Protein AF-A0A559R9Y7-F1 (afdb_monomer_lite)

Structure (mmCIF, N/CA/C/O backbone):
data_AF-A0A559R9Y7-F1
#
_entry.id   AF-A0A559R9Y7-F1
#
loop_
_atom_site.group_PDB
_atom_site.id
_atom_site.type_symbol
_atom_site.label_atom_id
_atom_site.label_alt_id
_atom_site.label_comp_id
_atom_site.label_asym_id
_atom_site.label_entity_id
_atom_site.label_seq_id
_atom_site.pdbx_PDB_ins_code
_atom_site.Cartn_x
_atom_site.Cartn_y
_atom_site.Cartn_z
_atom_site.occupancy
_atom_site.B_iso_or_equiv
_atom_site.auth_seq_id
_atom_site.auth_comp_id
_atom_site.auth_asym_id
_atom_site.auth_atom_id
_atom_site.pdbx_PDB_model_num
ATOM 1 N N . MET A 1 1 ? 41.069 -2.962 39.466 1.00 39.44 1 MET A N 1
ATOM 2 C CA . MET A 1 1 ? 40.871 -3.209 38.022 1.00 39.44 1 MET A CA 1
ATOM 3 C C . MET A 1 1 ? 39.372 -3.311 37.789 1.00 39.44 1 MET A C 1
ATOM 5 O O . MET A 1 1 ? 38.765 -4.254 38.277 1.00 39.44 1 MET A O 1
ATOM 9 N N . LYS A 1 2 ? 38.749 -2.273 37.223 1.00 37.66 2 LYS A N 1
ATOM 10 C CA . LYS A 1 2 ? 37.300 -2.240 36.978 1.00 37.66 2 LYS A CA 1
ATOM 11 C C . LYS A 1 2 ? 37.064 -2.744 35.556 1.00 37.66 2 LYS A C 1
ATOM 13 O O . LYS A 1 2 ? 37.389 -2.039 34.608 1.00 37.66 2 LYS A O 1
ATOM 18 N N . ASN A 1 3 ? 36.548 -3.962 35.428 1.00 40.84 3 ASN A N 1
ATOM 19 C CA . ASN A 1 3 ? 36.112 -4.510 34.149 1.00 40.84 3 ASN A CA 1
ATOM 20 C C . ASN A 1 3 ? 34.802 -3.816 33.767 1.00 40.84 3 ASN A C 1
ATOM 22 O O . ASN A 1 3 ? 33.753 -4.111 34.336 1.00 40.84 3 ASN A O 1
ATOM 26 N N . ALA A 1 4 ? 34.871 -2.855 32.849 1.00 50.09 4 ALA A N 1
ATOM 27 C CA . ALA A 1 4 ? 33.686 -2.295 32.220 1.00 50.09 4 ALA A CA 1
ATOM 28 C C . ALA A 1 4 ? 33.214 -3.284 31.145 1.00 50.09 4 ALA A C 1
ATOM 30 O O . ALA A 1 4 ? 33.837 -3.419 30.095 1.00 50.09 4 ALA A O 1
ATOM 31 N N . PHE A 1 5 ? 32.137 -4.011 31.441 1.00 49.78 5 PHE A N 1
ATOM 32 C CA . PHE A 1 5 ? 31.358 -4.726 30.436 1.00 49.78 5 PHE A CA 1
ATOM 33 C C . PHE A 1 5 ? 30.682 -3.675 29.549 1.00 49.78 5 PHE A C 1
ATOM 35 O O . PHE A 1 5 ? 29.667 -3.091 29.924 1.00 49.78 5 PHE A O 1
ATOM 42 N N . THR A 1 6 ? 31.269 -3.393 28.388 1.00 47.78 6 THR A N 1
ATOM 43 C CA . THR A 1 6 ? 30.614 -2.585 27.358 1.00 47.78 6 THR A CA 1
ATOM 44 C C . THR A 1 6 ? 29.490 -3.418 26.757 1.00 47.78 6 THR A C 1
ATOM 46 O O . THR A 1 6 ? 29.720 -4.329 25.964 1.00 47.78 6 THR A O 1
ATOM 49 N N . PHE A 1 7 ? 28.265 -3.125 27.184 1.00 46.81 7 PHE A N 1
ATOM 50 C CA . PHE A 1 7 ? 27.040 -3.654 26.605 1.00 46.81 7 PHE A CA 1
ATOM 51 C C . PHE A 1 7 ? 26.902 -3.063 25.194 1.00 46.81 7 PHE A C 1
ATOM 53 O O . PHE A 1 7 ? 26.627 -1.874 25.035 1.00 46.81 7 PHE A O 1
ATOM 60 N N . ILE A 1 8 ? 27.160 -3.869 24.163 1.00 49.28 8 ILE A N 1
ATOM 61 C CA . ILE A 1 8 ? 26.871 -3.498 22.776 1.00 49.28 8 ILE A CA 1
ATOM 62 C C . ILE A 1 8 ? 25.351 -3.542 22.629 1.00 49.28 8 ILE A C 1
ATOM 64 O O . ILE A 1 8 ? 24.759 -4.599 22.424 1.00 49.28 8 ILE A 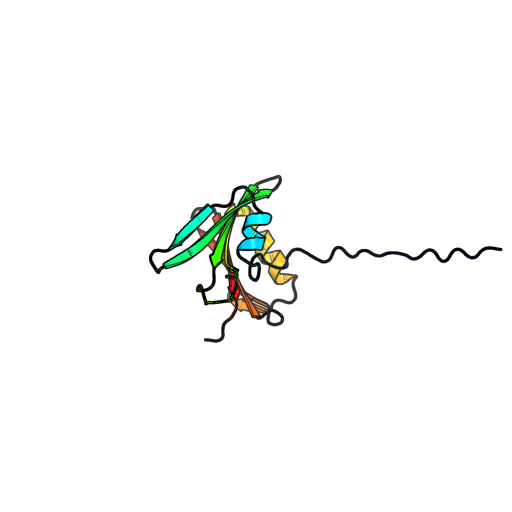O 1
ATOM 68 N N . LEU A 1 9 ? 24.712 -2.384 22.780 1.00 41.44 9 LEU A N 1
ATOM 69 C CA . LEU A 1 9 ? 23.311 -2.199 22.438 1.00 41.44 9 LEU A CA 1
ATOM 70 C C . LEU A 1 9 ? 23.211 -2.111 20.908 1.00 41.44 9 LEU A C 1
ATOM 72 O O . LEU A 1 9 ? 23.222 -1.030 20.323 1.00 41.44 9 LEU A O 1
ATOM 76 N N . LEU A 1 10 ? 23.170 -3.273 20.254 1.00 38.88 10 LEU A N 1
ATOM 77 C CA . LEU A 1 10 ? 22.748 -3.410 18.862 1.00 38.88 10 LEU A CA 1
ATOM 78 C C . LEU A 1 10 ? 21.246 -3.104 18.806 1.00 38.88 10 LEU A C 1
ATOM 80 O O . LEU A 1 10 ? 20.408 -4.000 18.878 1.00 38.88 10 LEU A O 1
ATOM 84 N N . ILE A 1 11 ? 20.900 -1.818 18.714 1.00 44.16 11 ILE A N 1
ATOM 85 C CA . ILE A 1 11 ? 19.565 -1.407 18.282 1.00 44.16 11 ILE A CA 1
ATOM 86 C C . ILE A 1 11 ? 19.504 -1.701 16.782 1.00 44.16 11 ILE A C 1
ATOM 88 O O . ILE A 1 11 ? 19.813 -0.858 15.943 1.00 44.16 11 ILE A O 1
ATOM 92 N N . PHE A 1 12 ? 19.146 -2.938 16.449 1.00 36.19 12 PHE A N 1
ATOM 93 C CA . PHE A 1 12 ? 18.629 -3.271 15.133 1.00 36.19 12 PHE A CA 1
ATOM 94 C C . PHE A 1 12 ? 17.316 -2.508 14.961 1.00 36.19 12 PHE A C 1
ATOM 96 O O . PHE A 1 12 ? 16.267 -2.952 15.428 1.00 36.19 12 PHE A O 1
ATOM 103 N N . ILE A 1 13 ? 17.368 -1.351 14.300 1.00 37.31 13 ILE A N 1
ATOM 104 C CA . ILE A 1 13 ? 16.178 -0.680 13.772 1.00 37.31 13 ILE A CA 1
ATOM 105 C C . ILE A 1 13 ? 15.663 -1.558 12.622 1.00 37.31 13 ILE A C 1
ATOM 107 O O . ILE A 1 13 ? 15.936 -1.322 11.452 1.00 37.31 13 ILE A O 1
ATOM 111 N N . THR A 1 14 ? 14.996 -2.652 12.978 1.00 38.84 14 THR A N 1
ATOM 112 C CA . THR A 1 14 ? 14.370 -3.622 12.069 1.00 38.84 14 THR A CA 1
ATOM 113 C C . THR A 1 14 ? 12.868 -3.408 12.083 1.00 38.84 14 THR A C 1
ATOM 115 O O . THR A 1 14 ? 12.090 -4.298 12.377 1.00 38.84 14 THR A O 1
ATOM 118 N N . THR A 1 15 ? 12.438 -2.183 11.822 1.00 42.81 15 THR A N 1
ATOM 119 C CA . THR A 1 15 ? 11.035 -1.873 11.539 1.00 42.81 15 THR A CA 1
ATOM 120 C C . THR A 1 15 ? 11.087 -0.688 10.587 1.00 42.81 15 THR A C 1
ATOM 122 O O . THR A 1 15 ? 11.775 0.291 10.858 1.00 42.81 15 THR A O 1
ATOM 125 N N . THR A 1 16 ? 10.560 -0.774 9.370 1.00 38.88 16 THR A N 1
ATOM 126 C CA . THR A 1 16 ? 9.274 -0.118 9.065 1.00 38.88 16 THR A CA 1
ATOM 127 C C . THR A 1 16 ? 8.854 -0.383 7.609 1.00 38.88 16 THR A C 1
ATOM 129 O O . THR A 1 16 ? 8.320 0.487 6.934 1.00 38.88 16 THR A O 1
ATOM 132 N N . VAL A 1 17 ? 9.051 -1.606 7.105 1.00 41.22 17 VAL A N 1
ATOM 133 C CA . VAL A 1 17 ? 8.212 -2.107 5.991 1.00 41.22 17 VAL A CA 1
ATOM 134 C C . VAL A 1 17 ? 7.116 -3.034 6.522 1.00 41.22 17 VAL A C 1
ATOM 136 O O . VAL A 1 17 ? 6.489 -3.783 5.783 1.00 41.22 17 VAL A O 1
ATOM 139 N N . THR A 1 18 ? 6.807 -2.939 7.819 1.00 42.66 18 THR A N 1
ATOM 140 C CA . THR A 1 18 ? 5.491 -3.313 8.332 1.00 42.66 18 THR A CA 1
ATOM 141 C C . THR A 1 18 ? 4.485 -2.337 7.740 1.00 42.66 18 THR A C 1
ATOM 143 O O . THR A 1 18 ? 4.263 -1.226 8.215 1.00 42.66 18 THR A O 1
ATOM 146 N N . ALA A 1 19 ? 4.012 -2.769 6.578 1.00 52.19 19 ALA A N 1
ATOM 147 C CA . ALA A 1 19 ? 2.969 -2.240 5.743 1.00 52.19 19 ALA A CA 1
ATOM 148 C C . ALA A 1 19 ? 1.964 -1.353 6.487 1.00 52.19 19 ALA A C 1
ATOM 150 O O . ALA A 1 19 ? 1.446 -1.706 7.530 1.00 52.19 19 ALA A O 1
ATOM 151 N N . GLN A 1 20 ? 1.579 -0.249 5.852 1.00 65.69 20 GLN A N 1
ATOM 152 C CA . GLN A 1 20 ? 0.433 0.584 6.239 1.00 65.69 20 GLN A CA 1
ATOM 153 C C . GLN A 1 20 ? -0.880 -0.214 6.412 1.00 65.69 20 GLN A C 1
ATOM 155 O O . GLN A 1 20 ? -1.836 0.307 6.976 1.00 65.69 20 GLN A O 1
ATOM 160 N N . ILE A 1 21 ? -0.943 -1.465 5.932 1.00 84.62 21 ILE A N 1
ATOM 161 C CA . ILE A 1 21 ? -2.055 -2.382 6.203 1.00 84.62 21 ILE A CA 1
ATOM 162 C C . ILE A 1 21 ? -1.927 -2.938 7.627 1.00 84.62 21 ILE A C 1
ATOM 164 O O . ILE A 1 21 ? -0.840 -3.281 8.071 1.00 84.62 21 ILE A O 1
ATOM 168 N N . GLY A 1 22 ? -3.036 -3.046 8.346 1.00 85.88 22 GLY A N 1
ATOM 169 C CA . GLY A 1 22 ? -3.081 -3.425 9.757 1.00 85.88 22 GLY A CA 1
ATOM 170 C C . GLY A 1 22 ? -2.987 -2.238 10.717 1.00 85.88 22 GLY A C 1
ATOM 171 O O . GLY A 1 22 ? -3.282 -2.397 11.897 1.00 85.88 22 GLY A O 1
ATOM 172 N N . PHE A 1 23 ? -2.648 -1.034 10.241 1.00 91.38 23 PHE A N 1
ATOM 173 C CA . PHE A 1 23 ? -2.737 0.167 11.072 1.00 91.38 23 PHE A CA 1
ATOM 174 C C . PHE A 1 23 ? -4.187 0.560 11.305 1.00 91.38 23 PHE A C 1
ATOM 176 O O . PHE A 1 23 ? -5.034 0.461 10.414 1.00 91.38 23 PHE A O 1
ATOM 183 N N . THR A 1 24 ? -4.460 1.036 12.514 1.00 93.94 24 THR A N 1
ATOM 184 C CA . THR A 1 24 ? -5.779 1.542 12.853 1.00 93.94 24 THR A CA 1
ATOM 185 C C . THR A 1 24 ? -6.032 2.905 12.214 1.00 93.94 24 THR A C 1
ATOM 187 O O . THR A 1 24 ? -5.100 3.660 11.911 1.00 93.94 24 THR A O 1
ATOM 190 N N . LYS A 1 25 ? -7.310 3.241 12.027 1.00 94.25 25 LYS A N 1
ATOM 191 C CA . LYS A 1 25 ? -7.747 4.550 11.527 1.00 94.25 25 LYS A CA 1
ATOM 192 C C . LYS A 1 25 ? -7.142 5.692 12.348 1.00 94.25 25 LYS A C 1
ATOM 194 O O . LYS A 1 25 ? -6.614 6.638 11.767 1.00 94.25 25 LYS A O 1
ATOM 199 N N . THR A 1 26 ? -7.160 5.580 13.679 1.00 94.75 26 THR A N 1
ATOM 200 C CA . THR A 1 26 ? -6.582 6.599 14.570 1.00 94.75 26 THR A CA 1
ATOM 201 C C . THR A 1 26 ? -5.085 6.732 14.338 1.00 94.75 26 THR A C 1
ATOM 203 O O . THR A 1 26 ? -4.589 7.841 14.147 1.00 94.75 26 THR A O 1
ATOM 206 N N . LYS A 1 27 ? -4.366 5.605 14.249 1.00 94.12 27 LYS A N 1
ATOM 207 C CA . LYS A 1 27 ? -2.916 5.618 14.040 1.00 94.12 27 LYS A CA 1
ATOM 208 C C . LYS A 1 27 ? -2.521 6.311 12.736 1.00 94.12 27 LYS A C 1
ATOM 210 O O . LYS A 1 27 ? -1.532 7.044 12.714 1.00 94.12 27 LYS A O 1
ATOM 215 N N . LEU A 1 28 ? -3.278 6.091 11.663 1.00 92.56 28 LEU A N 1
ATOM 216 C CA . LEU A 1 28 ? -3.039 6.733 10.368 1.00 92.56 28 LEU A CA 1
ATOM 217 C C . LEU A 1 28 ? -3.250 8.250 10.442 1.00 92.56 28 LEU A C 1
ATOM 219 O O . LEU A 1 28 ? -2.394 9.004 9.987 1.00 92.56 28 LEU A O 1
ATOM 223 N N . ILE A 1 29 ? -4.339 8.689 11.075 1.00 94.06 29 ILE A N 1
ATOM 224 C CA . ILE A 1 29 ? -4.671 10.111 11.262 1.00 94.06 29 ILE A CA 1
ATOM 225 C C . ILE A 1 29 ? -3.610 10.834 12.101 1.00 94.06 29 ILE A C 1
ATOM 227 O O . ILE A 1 29 ? -3.216 11.955 11.786 1.00 94.06 29 ILE A O 1
ATOM 231 N N . GLU A 1 30 ? -3.115 10.192 13.159 1.00 94.06 30 GLU A N 1
ATOM 232 C CA . GLU A 1 30 ? -2.060 10.757 14.006 1.00 94.06 30 GLU A CA 1
ATOM 233 C C . GLU A 1 30 ? -0.710 10.852 13.284 1.00 94.06 30 GLU A C 1
ATOM 235 O O . GLU A 1 30 ? 0.082 11.755 13.562 1.00 94.06 30 GLU A O 1
ATOM 240 N N . SER A 1 31 ? -0.440 9.915 12.371 1.00 92.44 31 SER A N 1
ATOM 241 C CA . SER A 1 31 ? 0.852 9.804 11.682 1.00 92.44 31 SER A CA 1
ATOM 242 C C . SER A 1 31 ? 0.951 10.701 10.444 1.00 92.44 31 SER A C 1
ATOM 244 O O . SER A 1 31 ? 2.060 11.071 10.058 1.00 92.44 31 SER A O 1
ATOM 246 N N . HIS A 1 32 ? -0.178 11.083 9.839 1.00 92.38 32 HIS A N 1
ATOM 247 C CA . HIS A 1 32 ? -0.217 11.816 8.572 1.00 92.38 32 HIS A CA 1
ATOM 248 C C . HIS A 1 32 ? -1.122 13.041 8.683 1.00 92.38 32 HIS A C 1
ATOM 250 O O . HIS A 1 32 ? -2.337 12.931 8.606 1.00 92.38 32 HIS A O 1
ATOM 256 N N . LYS A 1 33 ? -0.541 14.233 8.863 1.00 88.50 33 LYS A N 1
ATOM 257 C CA . LYS A 1 33 ? -1.314 15.477 9.062 1.00 88.50 33 LYS A CA 1
ATOM 258 C C . LYS A 1 33 ? -2.053 15.956 7.810 1.00 88.50 33 LYS A C 1
ATOM 260 O O . LYS A 1 33 ? -3.004 16.721 7.930 1.00 88.50 33 LYS A O 1
ATOM 265 N N . ASP A 1 34 ? -1.602 15.535 6.636 1.00 92.31 34 ASP A N 1
ATOM 266 C CA . ASP A 1 34 ? -2.168 15.846 5.321 1.00 92.31 34 ASP A CA 1
ATOM 267 C C . ASP A 1 34 ? -3.284 14.873 4.904 1.00 92.31 34 ASP A C 1
ATOM 269 O O . ASP A 1 34 ? -3.752 14.923 3.763 1.00 92.31 34 ASP A O 1
ATOM 273 N N . TYR A 1 35 ? -3.709 13.989 5.814 1.00 95.56 35 TYR A N 1
ATOM 274 C CA . TYR A 1 35 ? -4.694 12.971 5.497 1.00 95.56 35 TYR A CA 1
ATOM 275 C C . TYR A 1 35 ? -6.021 13.562 5.005 1.00 95.56 35 TYR A C 1
ATOM 277 O O . TYR A 1 35 ? -6.479 14.622 5.441 1.00 95.56 35 TYR A O 1
ATOM 285 N N . LYS A 1 36 ? -6.687 12.813 4.127 1.00 97.19 36 LYS A N 1
ATOM 286 C CA . LYS A 1 36 ? -8.079 13.045 3.732 1.00 97.19 36 LYS A CA 1
ATOM 287 C C . LYS A 1 36 ? -8.867 11.755 3.881 1.00 97.19 36 LYS A C 1
ATOM 289 O O . LYS A 1 36 ? -8.344 10.679 3.615 1.00 97.19 36 LYS A O 1
ATOM 294 N N . MET A 1 37 ? -10.111 11.887 4.320 1.00 96.81 37 MET A N 1
ATOM 295 C CA . MET A 1 37 ? -11.081 10.798 4.398 1.00 96.81 37 MET A CA 1
ATOM 296 C C . MET A 1 37 ? -12.034 10.905 3.218 1.00 96.81 37 MET A C 1
ATOM 298 O O . MET A 1 37 ? -12.493 12.008 2.916 1.00 96.81 37 MET A O 1
ATOM 302 N N . ASP A 1 38 ? -12.366 9.774 2.612 1.00 96.50 38 ASP A N 1
ATOM 303 C CA . ASP A 1 38 ? -13.379 9.694 1.564 1.00 96.50 38 ASP A CA 1
ATOM 304 C C . ASP A 1 38 ? -14.023 8.295 1.554 1.00 96.50 38 ASP A C 1
ATOM 306 O O . ASP A 1 38 ? -13.645 7.420 2.347 1.00 96.50 38 ASP A O 1
ATOM 310 N N . ILE A 1 39 ? -15.032 8.099 0.710 1.00 96.44 39 ILE A N 1
ATOM 311 C CA . ILE A 1 39 ? -15.819 6.867 0.609 1.00 96.44 39 ILE A CA 1
ATOM 312 C C . ILE A 1 39 ? -15.900 6.463 -0.863 1.00 96.44 39 ILE A C 1
ATOM 314 O O . ILE A 1 39 ? -16.179 7.286 -1.731 1.00 96.44 39 ILE A O 1
ATOM 318 N N . THR A 1 40 ? -15.637 5.194 -1.159 1.00 93.56 40 THR A N 1
ATOM 319 C CA . THR A 1 40 ? -15.810 4.647 -2.512 1.00 93.56 40 THR A CA 1
ATOM 320 C C . THR A 1 40 ? -17.289 4.524 -2.892 1.00 93.56 40 THR A C 1
ATOM 322 O O . THR A 1 40 ? -18.166 4.499 -2.031 1.00 93.56 40 THR A O 1
ATOM 325 N N . ASP A 1 41 ? -17.587 4.359 -4.182 1.00 94.12 41 ASP A N 1
ATOM 326 C CA . ASP A 1 41 ? -18.968 4.183 -4.666 1.00 94.12 41 ASP A CA 1
ATOM 327 C C . ASP A 1 41 ? -19.694 2.974 -4.034 1.00 94.12 41 ASP A C 1
ATOM 329 O O . ASP A 1 41 ? -20.918 2.976 -3.910 1.00 94.12 41 ASP A O 1
ATOM 333 N N . ASP A 1 42 ? -18.949 1.946 -3.614 1.00 91.62 42 ASP A N 1
ATOM 334 C CA . ASP A 1 42 ? -19.448 0.758 -2.908 1.00 91.62 42 ASP A CA 1
ATOM 335 C C . ASP A 1 42 ? -19.468 0.906 -1.372 1.00 91.62 42 ASP A C 1
ATOM 337 O O . ASP A 1 42 ? -19.771 -0.052 -0.661 1.00 91.62 42 ASP A O 1
ATOM 341 N N . GLY A 1 43 ? -19.208 2.108 -0.848 1.00 93.50 43 GLY A N 1
ATOM 342 C CA . GLY A 1 43 ? -19.389 2.447 0.566 1.00 93.50 43 GLY A CA 1
ATOM 343 C C . GLY A 1 43 ? -18.189 2.154 1.469 1.00 93.50 43 GLY A C 1
ATOM 344 O O . GLY A 1 43 ? -18.334 2.165 2.693 1.00 93.50 43 GLY A O 1
ATOM 345 N N . ILE A 1 44 ? -17.007 1.899 0.906 1.00 94.50 44 ILE A N 1
ATOM 346 C CA . ILE A 1 44 ? -15.792 1.599 1.670 1.00 94.50 44 ILE A CA 1
ATOM 347 C C . ILE A 1 44 ? -15.089 2.909 2.020 1.00 94.50 44 ILE A C 1
ATOM 349 O O . ILE A 1 44 ? -14.615 3.637 1.149 1.00 94.50 44 ILE A O 1
ATOM 353 N N . GLU A 1 45 ? -14.993 3.206 3.316 1.00 96.94 45 GLU A N 1
ATOM 354 C CA . GLU A 1 45 ? -14.189 4.331 3.795 1.00 96.94 45 GLU A CA 1
ATOM 355 C C . GLU A 1 45 ? -12.703 4.103 3.492 1.00 96.94 45 GLU A C 1
ATOM 357 O O . GLU A 1 45 ? -12.168 3.009 3.697 1.00 96.94 45 GLU A O 1
ATOM 362 N N . TYR A 1 46 ? -12.003 5.155 3.080 1.00 96.75 46 TYR A N 1
ATOM 363 C CA . TYR A 1 46 ? -10.554 5.124 2.933 1.00 96.75 46 TYR A CA 1
ATOM 364 C C . TYR A 1 46 ? -9.898 6.428 3.387 1.00 96.75 46 TYR A C 1
ATOM 366 O O . TYR A 1 46 ? -10.498 7.504 3.369 1.00 96.75 46 TYR A O 1
ATOM 374 N N . ILE A 1 47 ? -8.641 6.309 3.815 1.00 97.31 47 ILE A N 1
ATOM 375 C CA . ILE A 1 47 ? -7.759 7.430 4.140 1.00 97.31 47 ILE A CA 1
ATOM 376 C C . ILE A 1 47 ? -6.736 7.577 3.023 1.00 97.31 47 ILE A C 1
ATOM 378 O O . ILE A 1 47 ? -6.083 6.601 2.657 1.00 97.31 47 ILE A O 1
ATOM 382 N N . THR A 1 48 ? -6.531 8.797 2.539 1.00 97.19 48 THR A N 1
ATOM 383 C CA . THR A 1 48 ? -5.427 9.125 1.632 1.00 97.19 48 THR A CA 1
ATOM 384 C C . THR A 1 48 ? -4.425 10.059 2.274 1.00 97.19 48 THR A C 1
ATOM 386 O O . THR A 1 48 ? -4.840 10.956 3.000 1.00 97.19 48 THR A O 1
ATOM 389 N N . TYR A 1 49 ? -3.146 9.906 1.954 1.00 95.88 49 TYR A N 1
ATOM 390 C CA . TYR A 1 49 ? -2.064 10.805 2.366 1.00 95.88 49 TYR A CA 1
ATOM 391 C C . TYR A 1 49 ? -0.880 10.682 1.401 1.00 95.88 49 TYR A C 1
ATOM 393 O O . TYR A 1 49 ? -0.832 9.763 0.574 1.00 95.88 49 TYR A O 1
ATOM 401 N N . THR A 1 50 ? 0.071 11.607 1.501 1.00 94.69 50 THR A N 1
ATOM 402 C CA . THR A 1 50 ? 1.282 11.630 0.675 1.00 94.69 50 THR A CA 1
ATOM 403 C C . THR A 1 50 ? 2.512 11.360 1.532 1.00 94.69 50 THR A C 1
ATOM 405 O O . THR A 1 50 ? 2.673 11.927 2.610 1.00 94.69 50 THR A O 1
ATOM 408 N N . LEU A 1 51 ? 3.400 10.497 1.044 1.00 91.88 51 LEU A N 1
ATOM 409 C CA . LEU A 1 51 ? 4.753 10.367 1.571 1.00 91.88 51 LEU A CA 1
ATOM 410 C C . LEU A 1 51 ? 5.719 11.075 0.625 1.00 91.88 51 LEU A C 1
ATOM 412 O O . LEU A 1 51 ? 5.743 10.795 -0.574 1.00 91.88 51 LEU A O 1
ATOM 416 N N . GLU A 1 52 ? 6.500 11.995 1.177 1.00 91.94 52 GLU A N 1
ATOM 417 C CA . GLU A 1 52 ? 7.521 12.740 0.446 1.00 91.94 52 GLU A CA 1
ATOM 418 C C . GLU A 1 52 ? 8.853 11.989 0.541 1.00 91.94 52 GLU A C 1
ATOM 420 O O . GLU A 1 52 ? 9.368 11.750 1.636 1.00 91.94 52 GLU A O 1
ATOM 425 N N . PHE A 1 53 ? 9.401 11.608 -0.610 1.00 88.62 53 PHE A N 1
ATOM 426 C CA . PHE A 1 53 ? 10.764 11.104 -0.748 1.00 88.62 53 PHE A CA 1
ATOM 427 C C . PHE A 1 53 ? 11.611 12.152 -1.474 1.00 88.62 53 PHE A C 1
ATOM 429 O O . PHE A 1 53 ? 11.088 13.001 -2.194 1.00 88.62 53 PHE A O 1
ATOM 436 N N . ASP A 1 54 ? 12.936 12.070 -1.339 1.00 90.50 54 ASP A N 1
ATOM 437 C CA . ASP A 1 54 ? 13.863 13.054 -1.923 1.00 90.50 54 ASP A CA 1
ATOM 438 C C . ASP A 1 54 ? 13.667 13.267 -3.436 1.00 90.50 54 ASP A C 1
ATOM 440 O O . ASP A 1 54 ? 13.931 14.349 -3.960 1.00 90.50 54 ASP A O 1
ATOM 444 N N . THR A 1 55 ? 13.229 12.229 -4.156 1.00 89.75 55 THR A N 1
ATOM 445 C CA . THR A 1 55 ? 13.151 12.217 -5.624 1.00 89.75 55 THR A CA 1
ATOM 446 C C . THR A 1 55 ? 11.737 12.070 -6.181 1.00 89.75 55 THR A C 1
ATOM 448 O O . THR A 1 55 ? 11.550 12.251 -7.386 1.00 89.75 55 THR A O 1
ATOM 451 N N . TYR A 1 56 ? 10.743 11.749 -5.352 1.00 90.88 56 TYR A N 1
ATOM 452 C CA . TYR A 1 56 ? 9.355 11.578 -5.776 1.00 90.88 56 TYR A CA 1
ATOM 453 C C . TYR A 1 56 ? 8.388 11.637 -4.592 1.00 90.88 56 TYR A C 1
ATOM 455 O O . TYR A 1 56 ? 8.775 11.516 -3.437 1.00 90.88 56 TYR A O 1
ATOM 463 N N . ASN A 1 57 ? 7.099 11.752 -4.900 1.00 91.62 57 ASN A N 1
ATOM 464 C CA . ASN A 1 57 ? 6.034 11.591 -3.918 1.00 91.62 57 ASN A CA 1
ATOM 465 C C . ASN A 1 57 ? 5.332 10.251 -4.140 1.00 91.62 57 ASN A C 1
ATOM 467 O O . ASN A 1 57 ? 5.007 9.907 -5.280 1.00 91.62 57 ASN A O 1
ATOM 471 N N . GLN A 1 58 ? 5.073 9.522 -3.057 1.00 94.31 58 GLN A N 1
ATOM 472 C CA . GLN A 1 58 ? 4.191 8.358 -3.054 1.00 94.31 58 GLN A CA 1
ATOM 473 C C . GLN A 1 58 ? 2.820 8.797 -2.549 1.00 94.31 58 GLN A C 1
ATOM 475 O O . GLN A 1 58 ? 2.678 9.245 -1.410 1.00 94.31 58 GLN A O 1
ATOM 480 N N . PHE A 1 59 ? 1.793 8.629 -3.374 1.00 95.88 59 PHE A N 1
ATOM 481 C CA . PHE A 1 59 ? 0.414 8.768 -2.925 1.00 95.88 59 PHE A CA 1
ATOM 482 C C . PHE A 1 59 ? -0.082 7.437 -2.367 1.00 95.88 59 PHE A C 1
ATOM 484 O O . PHE A 1 59 ? 0.105 6.392 -2.993 1.00 95.88 59 PHE A O 1
ATOM 491 N N . VAL A 1 60 ? -0.747 7.471 -1.215 1.00 96.38 60 VAL A N 1
ATOM 492 C CA . VAL A 1 60 ? -1.279 6.278 -0.557 1.00 96.38 60 VAL A CA 1
ATOM 493 C C . VAL A 1 60 ? -2.777 6.429 -0.362 1.00 96.38 60 VAL A C 1
ATOM 495 O O . VAL A 1 60 ? -3.230 7.446 0.152 1.00 96.38 60 VAL A O 1
ATOM 498 N N . ALA A 1 61 ? -3.533 5.393 -0.716 1.00 96.81 61 ALA A N 1
ATOM 499 C CA . ALA A 1 61 ? -4.926 5.211 -0.331 1.00 96.81 61 ALA A CA 1
ATOM 500 C C . ALA A 1 61 ? -5.061 3.923 0.486 1.00 96.81 61 ALA A C 1
ATOM 502 O O . ALA A 1 61 ? -4.778 2.829 -0.003 1.00 96.81 61 ALA A O 1
ATOM 503 N N . CYS A 1 62 ? -5.492 4.054 1.733 1.00 96.00 62 CYS A N 1
ATOM 504 C CA . CYS A 1 62 ? -5.702 2.972 2.677 1.00 96.00 62 CYS A CA 1
ATOM 505 C C . CYS A 1 62 ? -7.204 2.753 2.896 1.00 96.00 62 CYS A C 1
ATOM 507 O O . CYS A 1 62 ? -7.879 3.595 3.485 1.00 96.00 62 CYS A O 1
ATOM 509 N N . TYR A 1 63 ? -7.715 1.611 2.445 1.00 96.00 63 TYR A N 1
ATOM 510 C CA . TYR A 1 63 ? -9.110 1.210 2.592 1.00 96.00 63 TYR A CA 1
ATOM 511 C C . TYR A 1 63 ? -9.333 0.577 3.964 1.00 96.00 63 TYR A C 1
ATOM 513 O O . TYR A 1 63 ? -8.578 -0.308 4.388 1.00 96.00 63 TYR A O 1
ATOM 521 N N . LEU A 1 64 ? -10.372 1.039 4.650 1.00 95.38 64 LEU A N 1
ATOM 522 C CA . LEU A 1 64 ? -10.674 0.686 6.028 1.00 95.38 64 LEU A CA 1
ATOM 523 C C . LEU A 1 64 ? -11.656 -0.481 6.107 1.00 95.38 64 LEU A C 1
ATOM 525 O O . LEU A 1 64 ? -12.545 -0.630 5.272 1.00 95.38 64 LEU A O 1
ATOM 529 N N . THR A 1 65 ? -11.504 -1.319 7.131 1.00 94.12 65 THR A N 1
ATOM 530 C CA . THR A 1 65 ? -12.484 -2.360 7.441 1.00 94.12 65 THR A CA 1
ATOM 531 C C . THR A 1 65 ? -13.855 -1.752 7.720 1.00 94.12 65 THR A C 1
ATOM 533 O O . THR A 1 65 ? -13.980 -0.585 8.108 1.00 94.12 65 THR A O 1
ATOM 536 N N . GLU A 1 66 ? -14.889 -2.580 7.578 1.00 92.56 66 GLU A N 1
ATOM 537 C CA . GLU A 1 66 ? -16.242 -2.231 7.999 1.00 92.56 66 GLU A CA 1
ATOM 538 C C . GLU A 1 66 ? -16.260 -1.749 9.448 1.00 92.56 66 GLU A C 1
ATOM 540 O O . GLU A 1 66 ? -15.554 -2.270 10.319 1.00 92.56 66 GLU A O 1
ATOM 545 N N . LYS A 1 67 ? -17.095 -0.745 9.702 1.00 92.19 67 LYS A N 1
ATOM 546 C CA . LYS A 1 67 ? -17.311 -0.225 11.043 1.00 92.19 67 LYS A CA 1
ATOM 547 C C . LYS A 1 67 ? -18.180 -1.205 11.828 1.00 92.19 67 LYS A C 1
ATOM 549 O O . LYS A 1 67 ? -19.338 -1.421 11.480 1.00 92.19 67 LYS A O 1
ATOM 554 N N . LYS A 1 68 ? -17.631 -1.754 12.910 1.00 91.62 68 LYS A N 1
ATOM 555 C CA . LYS A 1 68 ? -18.336 -2.631 13.851 1.00 91.62 68 LYS A CA 1
ATOM 556 C C . LYS A 1 68 ? -18.381 -1.985 15.230 1.00 91.62 68 LYS A C 1
ATOM 558 O O . LYS A 1 68 ? -17.488 -1.225 15.599 1.00 91.62 68 LYS A O 1
ATOM 563 N N . GLU A 1 69 ? -19.451 -2.233 15.976 1.00 91.19 69 GLU A N 1
ATOM 564 C CA . GLU A 1 69 ? -19.617 -1.658 17.311 1.00 91.19 69 GLU A CA 1
ATOM 565 C C . GLU A 1 69 ? -18.514 -2.159 18.251 1.00 91.19 69 GLU A C 1
ATOM 567 O O . GLU A 1 69 ? -18.297 -3.359 18.382 1.00 91.19 69 GLU A O 1
ATOM 572 N N . GLY A 1 70 ? -17.798 -1.229 18.886 1.00 88.44 70 GLY A N 1
ATOM 573 C CA . GLY A 1 70 ? -16.697 -1.549 19.798 1.00 88.44 70 GLY A CA 1
ATOM 574 C C . GLY A 1 70 ? -15.377 -1.949 19.128 1.00 88.44 70 GLY A C 1
ATOM 575 O O . GLY A 1 70 ? -14.406 -2.178 19.845 1.00 88.44 70 GLY A O 1
ATOM 576 N N . GLU A 1 71 ? -15.301 -1.989 17.793 1.00 92.19 71 GLU A N 1
ATOM 577 C CA . GLU A 1 71 ? -14.071 -2.311 17.059 1.00 92.19 71 GLU A CA 1
ATOM 578 C C . GLU A 1 71 ? -13.531 -1.088 16.308 1.00 92.19 71 GLU A C 1
ATOM 580 O O . GLU A 1 71 ? -14.264 -0.355 15.637 1.00 92.19 71 GLU A O 1
ATOM 585 N N . GLU A 1 72 ? -12.219 -0.872 16.397 1.00 93.12 72 GLU A N 1
ATOM 586 C CA . GLU A 1 72 ? -11.554 0.167 15.620 1.00 93.12 72 GLU A CA 1
ATOM 587 C C . GLU A 1 72 ? -11.361 -0.289 14.171 1.00 93.12 72 GLU A C 1
ATOM 589 O O . GLU A 1 72 ? -10.920 -1.406 13.901 1.00 93.12 72 GLU A O 1
ATOM 594 N N . GLN A 1 73 ? -11.663 0.594 13.218 1.00 93.81 73 GLN A N 1
ATOM 595 C CA . GLN A 1 73 ? -11.409 0.310 11.812 1.00 93.81 73 GLN A CA 1
ATOM 596 C C . GLN A 1 73 ? -9.906 0.223 11.540 1.00 93.81 73 GLN A C 1
ATOM 598 O O . GLN A 1 73 ? -9.119 1.041 12.026 1.00 93.81 73 GLN A O 1
ATOM 603 N N . MET A 1 74 ? -9.519 -0.731 10.700 1.00 94.06 74 MET A N 1
ATOM 604 C CA . MET A 1 74 ? -8.129 -0.962 10.318 1.00 94.06 74 MET A CA 1
ATOM 605 C C . MET A 1 74 ? -7.950 -0.882 8.809 1.00 94.06 74 MET A C 1
ATOM 607 O O . MET A 1 74 ? -8.850 -1.216 8.043 1.00 94.06 74 MET A O 1
ATOM 611 N N . CYS A 1 75 ? -6.757 -0.502 8.375 1.00 94.38 75 CYS A N 1
ATOM 612 C CA . CYS A 1 75 ? -6.359 -0.574 6.981 1.00 94.38 75 CYS A CA 1
ATOM 613 C C . CYS A 1 75 ? -6.273 -2.034 6.522 1.00 94.38 75 CYS A C 1
ATOM 615 O O . CYS A 1 75 ? -5.357 -2.742 6.930 1.00 94.38 75 CYS A O 1
ATOM 617 N N . TYR A 1 76 ? -7.179 -2.524 5.680 1.00 93.12 76 TYR A N 1
ATOM 618 C CA . TYR A 1 76 ? -7.117 -3.926 5.218 1.00 93.12 76 TYR A CA 1
ATOM 619 C C . TYR A 1 76 ? -6.546 -4.077 3.806 1.00 93.12 76 TYR A C 1
ATOM 621 O O . TYR A 1 76 ? -6.147 -5.174 3.403 1.00 93.12 76 TYR A O 1
ATOM 629 N N . LYS A 1 77 ? -6.513 -2.976 3.056 1.00 94.56 77 LYS A N 1
ATOM 630 C CA . LYS A 1 77 ? -5.963 -2.883 1.709 1.00 94.56 77 LYS A CA 1
ATOM 631 C C . LYS A 1 77 ? -5.361 -1.500 1.534 1.00 94.56 77 LYS A C 1
ATOM 633 O O . LYS A 1 77 ? -5.961 -0.514 1.944 1.00 94.56 77 LYS A O 1
ATOM 638 N N . ALA A 1 78 ? -4.214 -1.422 0.879 1.00 95.56 78 ALA A N 1
ATOM 639 C CA . ALA A 1 78 ? -3.618 -0.154 0.497 1.00 95.56 78 ALA A CA 1
ATOM 640 C C . ALA A 1 78 ? -3.203 -0.164 -0.974 1.00 95.56 78 ALA A C 1
ATOM 642 O O . ALA A 1 78 ? -2.716 -1.174 -1.487 1.00 95.56 78 ALA A O 1
ATOM 643 N N . LEU A 1 79 ? -3.406 0.974 -1.628 1.00 96.31 79 LEU A N 1
ATOM 644 C CA . LEU A 1 79 ? -2.900 1.306 -2.951 1.00 96.31 79 LEU A CA 1
ATOM 645 C C . LEU A 1 79 ? -1.835 2.390 -2.785 1.00 96.31 79 LEU A C 1
ATOM 647 O O . LEU A 1 79 ? -2.106 3.429 -2.191 1.00 96.31 79 LEU A O 1
ATOM 651 N N . MET A 1 80 ? -0.650 2.144 -3.327 1.00 96.81 80 MET A N 1
ATOM 652 C CA . MET A 1 80 ? 0.440 3.112 -3.411 1.00 96.81 80 MET A CA 1
ATOM 653 C C . MET A 1 80 ? 0.652 3.461 -4.884 1.00 96.81 80 MET A C 1
ATOM 655 O O . MET A 1 80 ? 0.664 2.563 -5.730 1.00 96.81 80 MET A O 1
ATOM 659 N N . ILE A 1 81 ? 0.774 4.751 -5.185 1.00 97.12 81 ILE A N 1
ATOM 660 C CA . ILE A 1 81 ? 0.993 5.278 -6.534 1.00 97.12 81 ILE A CA 1
ATOM 661 C C . ILE A 1 81 ? 2.272 6.107 -6.520 1.00 97.12 81 ILE A C 1
ATOM 663 O O . ILE A 1 81 ? 2.404 7.046 -5.735 1.00 97.12 81 ILE A O 1
ATOM 667 N N . GLU A 1 82 ? 3.191 5.752 -7.406 1.00 95.19 82 GLU A N 1
ATOM 668 C CA . GLU A 1 82 ? 4.519 6.353 -7.541 1.00 95.19 82 GLU A CA 1
ATOM 669 C C . GLU A 1 82 ? 4.885 6.487 -9.021 1.00 95.19 82 GLU A C 1
ATOM 671 O O . GLU A 1 82 ? 4.233 5.872 -9.871 1.00 95.19 82 GLU A O 1
ATOM 676 N N . PRO A 1 83 ? 5.952 7.219 -9.378 1.00 96.81 83 PRO A N 1
ATOM 677 C CA . PRO A 1 83 ? 6.482 7.181 -10.734 1.00 96.81 83 PRO A CA 1
ATOM 678 C C . PRO A 1 83 ? 6.868 5.758 -11.165 1.00 96.81 83 PRO A C 1
ATOM 680 O O . PRO A 1 83 ? 7.395 4.963 -10.388 1.00 96.81 83 PRO A O 1
ATOM 683 N N . SER A 1 84 ? 6.662 5.431 -12.443 1.00 97.19 84 SER A N 1
ATOM 684 C CA . SER A 1 84 ? 7.012 4.110 -12.998 1.00 97.19 84 SER A CA 1
ATOM 685 C C . SER A 1 84 ? 8.496 3.729 -12.866 1.00 97.19 84 SER A C 1
ATOM 687 O O . SER A 1 84 ? 8.812 2.538 -12.946 1.00 97.19 84 SER A O 1
ATOM 689 N N . SER A 1 85 ? 9.395 4.686 -12.601 1.00 95.56 85 SER A N 1
ATOM 690 C CA . SER A 1 85 ? 10.806 4.420 -12.280 1.00 95.56 85 SER A CA 1
ATOM 691 C C . SER A 1 85 ? 10.986 3.506 -11.064 1.00 95.56 85 SER A C 1
ATOM 693 O O . SER A 1 85 ? 11.943 2.731 -11.032 1.00 95.56 85 SER A O 1
ATOM 695 N N . GLU A 1 86 ? 10.042 3.519 -10.118 1.00 95.75 86 GLU A N 1
ATOM 696 C CA . GLU A 1 86 ? 10.122 2.733 -8.880 1.00 95.75 86 GLU A CA 1
ATOM 697 C C . GLU A 1 86 ? 9.720 1.262 -9.058 1.00 95.75 86 GLU A C 1
ATOM 699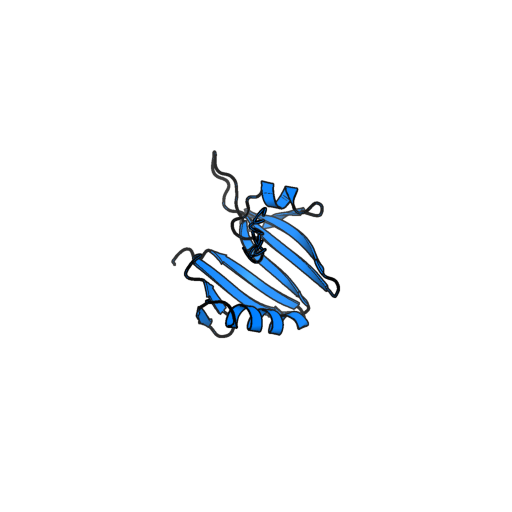 O O . GLU A 1 86 ? 9.963 0.430 -8.183 1.00 95.75 86 GLU A O 1
ATOM 704 N N . THR A 1 87 ? 9.177 0.886 -10.221 1.00 95.94 87 THR A N 1
ATOM 705 C CA . THR A 1 87 ? 8.694 -0.482 -10.485 1.00 95.94 87 THR A CA 1
ATOM 706 C C . THR A 1 87 ? 9.776 -1.537 -10.232 1.00 95.94 87 THR A C 1
ATOM 708 O O . THR A 1 87 ? 9.541 -2.538 -9.555 1.00 95.94 87 THR A O 1
ATOM 711 N N . ASN A 1 88 ? 10.990 -1.310 -10.743 1.00 94.44 88 ASN A N 1
ATOM 712 C CA . ASN A 1 88 ? 12.095 -2.259 -10.584 1.00 94.44 88 ASN A CA 1
ATOM 713 C C . ASN A 1 88 ? 12.609 -2.324 -9.140 1.00 94.44 88 ASN A C 1
ATOM 715 O O . ASN A 1 88 ? 13.080 -3.381 -8.716 1.00 94.44 88 ASN A O 1
ATOM 719 N N . ASN A 1 89 ? 12.490 -1.230 -8.381 1.00 94.50 89 ASN A N 1
ATOM 720 C CA . ASN A 1 89 ? 12.844 -1.202 -6.964 1.00 94.50 89 ASN A CA 1
ATOM 721 C C . ASN A 1 89 ? 11.892 -2.097 -6.163 1.00 94.50 89 ASN A C 1
ATOM 723 O O . ASN A 1 89 ? 12.365 -2.928 -5.388 1.00 94.50 89 ASN A O 1
ATOM 727 N N . TRP A 1 90 ? 10.585 -2.032 -6.434 1.00 95.38 90 TRP A N 1
ATOM 728 C CA . TRP A 1 90 ? 9.598 -2.926 -5.819 1.00 95.38 90 TRP A CA 1
ATOM 729 C C . TRP A 1 90 ? 9.793 -4.393 -6.191 1.00 95.38 90 TRP A C 1
ATOM 731 O O . TRP A 1 90 ? 9.795 -5.249 -5.309 1.00 95.38 90 TRP A O 1
ATOM 741 N N . ILE A 1 91 ? 10.016 -4.698 -7.474 1.00 95.25 91 ILE A N 1
ATOM 742 C CA . ILE A 1 91 ? 10.298 -6.076 -7.917 1.00 95.25 91 ILE A CA 1
ATOM 743 C C . ILE A 1 91 ? 11.529 -6.624 -7.187 1.00 95.25 91 ILE A C 1
ATOM 745 O O . ILE A 1 91 ? 11.518 -7.755 -6.701 1.00 95.25 91 ILE A O 1
ATOM 749 N N . LYS A 1 92 ? 12.601 -5.826 -7.109 1.00 95.50 92 LYS A N 1
ATOM 750 C CA . LYS A 1 92 ? 13.827 -6.209 -6.408 1.00 95.50 92 LYS A CA 1
ATOM 751 C C . LYS A 1 92 ? 13.575 -6.410 -4.916 1.00 95.50 92 LYS A C 1
ATOM 753 O O . LYS A 1 92 ? 14.064 -7.393 -4.373 1.00 95.50 92 LYS A O 1
ATOM 758 N N . TYR A 1 93 ? 12.829 -5.508 -4.279 1.00 94.00 93 TYR A N 1
ATOM 759 C CA . TYR A 1 93 ? 12.446 -5.623 -2.875 1.00 94.00 93 TYR A CA 1
ATOM 760 C C . TYR A 1 93 ? 11.718 -6.949 -2.622 1.00 94.00 93 TYR A C 1
ATOM 762 O O . TYR A 1 93 ? 12.236 -7.791 -1.899 1.00 94.00 93 TYR A O 1
ATOM 770 N N . PHE A 1 94 ? 10.609 -7.214 -3.319 1.00 94.12 94 PHE A N 1
ATOM 771 C CA . PHE A 1 94 ? 9.814 -8.426 -3.094 1.00 94.12 94 PHE A CA 1
ATOM 772 C C . PHE A 1 94 ? 10.540 -9.734 -3.427 1.00 94.12 94 PHE A C 1
ATOM 774 O O . PHE A 1 94 ? 10.248 -10.753 -2.812 1.00 94.12 94 PHE A O 1
ATOM 781 N N . ASN A 1 95 ? 11.484 -9.726 -4.373 1.00 93.19 95 ASN A N 1
ATOM 782 C CA . ASN A 1 95 ? 12.303 -10.905 -4.675 1.00 93.19 95 ASN A CA 1
ATOM 783 C C . ASN A 1 95 ? 13.420 -11.157 -3.647 1.00 93.19 95 ASN A C 1
ATOM 785 O O . ASN A 1 95 ? 13.950 -12.265 -3.606 1.00 93.19 95 ASN A O 1
ATOM 789 N N . ASN A 1 96 ? 13.823 -10.136 -2.886 1.00 94.19 96 ASN A N 1
ATOM 790 C CA . ASN A 1 96 ? 14.847 -10.259 -1.846 1.00 94.19 96 ASN A CA 1
ATOM 791 C C . ASN A 1 96 ? 14.248 -10.592 -0.474 1.00 94.19 96 ASN A C 1
ATOM 793 O O . ASN A 1 96 ? 14.965 -11.088 0.392 1.00 94.19 96 ASN A O 1
ATOM 797 N N . GLU A 1 97 ? 12.962 -10.306 -0.275 1.00 90.62 97 GLU A N 1
ATOM 798 C CA . GLU A 1 97 ? 12.204 -10.744 0.893 1.00 90.62 97 GLU A CA 1
ATOM 799 C C . GLU A 1 97 ? 11.876 -12.245 0.816 1.00 90.62 97 GLU A C 1
ATOM 801 O O . GLU A 1 97 ? 11.904 -12.858 -0.252 1.00 90.62 97 GLU A O 1
ATOM 806 N N . ASN A 1 98 ? 11.485 -12.847 1.944 1.00 89.56 98 ASN A N 1
ATOM 807 C CA . ASN A 1 98 ? 11.034 -14.248 2.012 1.00 89.56 98 ASN A CA 1
ATOM 808 C C . ASN A 1 98 ? 9.617 -14.457 1.428 1.00 89.56 98 ASN A C 1
ATOM 810 O O . ASN A 1 98 ? 8.866 -15.326 1.877 1.00 89.56 98 ASN A O 1
ATOM 814 N N . TYR A 1 99 ? 9.217 -13.651 0.443 1.00 94.50 99 TYR A N 1
ATOM 815 C CA . TYR A 1 99 ? 7.896 -13.715 -0.174 1.00 94.50 99 TYR A CA 1
ATOM 816 C C . TYR A 1 99 ? 7.890 -14.698 -1.343 1.00 94.50 99 TYR A C 1
ATOM 818 O O . TYR A 1 99 ? 8.832 -14.792 -2.130 1.00 94.50 99 TYR A O 1
ATOM 826 N N . VAL A 1 100 ? 6.785 -15.419 -1.501 1.00 96.38 100 VAL A N 1
ATOM 827 C CA . VAL A 1 100 ? 6.624 -16.385 -2.587 1.00 96.38 100 VAL A CA 1
ATOM 828 C C . VAL A 1 100 ? 6.003 -15.687 -3.783 1.00 96.38 100 VAL A C 1
ATOM 830 O O . VAL A 1 100 ? 4.889 -15.169 -3.706 1.00 96.38 100 VAL A O 1
ATOM 833 N N . LYS A 1 101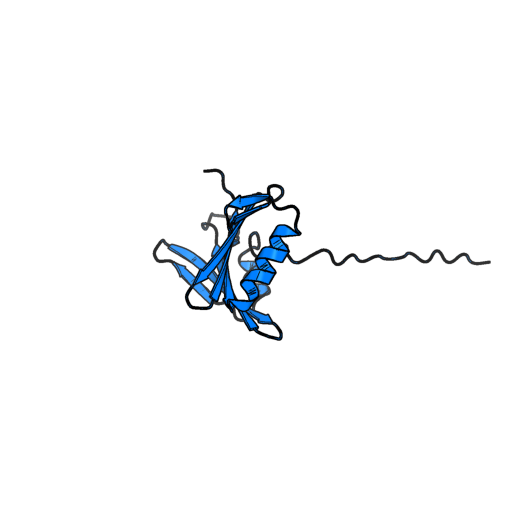 ? 6.698 -15.702 -4.917 1.00 97.12 101 LYS A N 1
ATOM 834 C CA . LYS A 1 101 ? 6.141 -15.228 -6.184 1.00 97.12 101 LYS A CA 1
ATOM 835 C C . LYS A 1 101 ? 5.060 -16.200 -6.673 1.00 97.12 101 LYS A C 1
ATOM 837 O O . LYS A 1 101 ? 5.366 -17.354 -6.962 1.00 97.12 101 LYS A O 1
ATOM 842 N N . ILE A 1 102 ? 3.813 -15.736 -6.762 1.00 96.38 102 ILE A N 1
ATOM 843 C CA . ILE A 1 102 ? 2.647 -16.554 -7.156 1.00 96.38 102 ILE A CA 1
ATOM 844 C C . ILE A 1 102 ? 2.105 -16.213 -8.553 1.00 96.38 102 ILE A C 1
ATOM 846 O O . ILE A 1 102 ? 1.317 -16.975 -9.101 1.00 96.38 102 ILE A O 1
ATOM 850 N N . ASP A 1 103 ? 2.542 -15.095 -9.138 1.00 96.44 103 ASP A N 1
ATOM 851 C CA . ASP A 1 103 ? 2.291 -14.714 -10.535 1.00 96.44 103 ASP A CA 1
ATOM 852 C C . ASP A 1 103 ? 3.398 -13.745 -11.013 1.00 96.44 103 ASP A C 1
ATOM 854 O O . ASP A 1 103 ? 4.287 -13.369 -10.242 1.00 96.44 103 ASP A O 1
ATOM 858 N N . ALA A 1 104 ? 3.372 -13.316 -12.278 1.00 93.81 104 ALA A N 1
ATOM 859 C CA . ALA A 1 104 ? 4.389 -12.481 -12.915 1.00 93.81 104 ALA A CA 1
ATOM 860 C C . ALA A 1 104 ? 4.776 -11.240 -12.092 1.00 93.81 104 ALA A C 1
ATOM 862 O O . ALA A 1 104 ? 5.969 -10.947 -11.971 1.00 93.81 104 ALA A O 1
ATOM 863 N N . MET A 1 105 ? 3.785 -10.556 -11.513 1.00 96.62 105 MET A N 1
ATOM 864 C CA . MET A 1 105 ? 3.949 -9.351 -10.691 1.00 96.62 105 MET A CA 1
ATOM 865 C C . MET A 1 105 ? 3.147 -9.443 -9.383 1.00 96.62 105 MET A C 1
ATOM 867 O O . MET A 1 105 ? 2.567 -8.455 -8.922 1.00 96.62 105 MET A O 1
ATOM 871 N N . VAL A 1 106 ? 3.073 -10.652 -8.816 1.00 97.94 106 VAL A N 1
ATOM 872 C CA . VAL A 1 106 ? 2.345 -10.923 -7.574 1.00 97.94 106 VAL A CA 1
ATOM 873 C C . VAL A 1 106 ? 3.193 -11.770 -6.634 1.00 97.94 106 VAL A C 1
ATOM 875 O O . VAL A 1 106 ? 3.691 -12.832 -7.014 1.00 97.94 106 VAL A O 1
ATOM 878 N N . TRP A 1 107 ? 3.303 -11.315 -5.390 1.00 97.31 107 TRP A N 1
ATOM 879 C CA . TRP A 1 107 ? 4.024 -11.986 -4.314 1.00 97.31 107 TRP A CA 1
ATOM 880 C C . TRP A 1 107 ? 3.107 -12.172 -3.112 1.00 97.31 107 TRP A C 1
ATOM 882 O O . TRP A 1 107 ? 2.268 -11.317 -2.828 1.00 97.31 107 TRP A O 1
ATOM 892 N N . LYS A 1 108 ? 3.276 -13.284 -2.402 1.00 95.44 108 LYS A N 1
ATOM 893 C CA . LYS A 1 108 ? 2.565 -13.586 -1.165 1.00 95.44 108 LYS A CA 1
ATOM 894 C C . LYS A 1 108 ? 3.551 -13.743 -0.017 1.00 95.44 108 LYS A C 1
ATOM 896 O O . LYS A 1 108 ? 4.471 -14.559 -0.078 1.00 95.44 108 LYS A O 1
ATOM 901 N N . ASP A 1 109 ? 3.306 -12.980 1.032 1.00 93.12 109 ASP A N 1
ATOM 902 C CA . ASP A 1 109 ? 3.877 -13.185 2.351 1.00 93.12 109 ASP A CA 1
ATOM 903 C C . ASP A 1 109 ? 2.961 -14.142 3.120 1.00 93.12 109 ASP A C 1
ATOM 905 O O . ASP A 1 109 ? 1.855 -13.778 3.526 1.00 93.12 109 ASP A O 1
ATOM 909 N N . TYR A 1 110 ? 3.398 -15.394 3.260 1.00 91.25 110 TYR A N 1
ATOM 910 C CA . TYR A 1 110 ? 2.646 -16.422 3.981 1.00 91.25 110 TYR A CA 1
ATOM 911 C C . TYR A 1 110 ? 2.694 -16.239 5.499 1.00 91.25 110 TYR A C 1
ATOM 913 O O . TYR A 1 110 ? 1.774 -16.692 6.174 1.00 91.25 110 TYR A O 1
ATOM 921 N N . GLU A 1 111 ? 3.727 -15.584 6.033 1.00 90.50 111 GLU A N 1
ATOM 922 C CA . GLU A 1 111 ? 3.859 -15.347 7.472 1.00 90.50 111 GLU A CA 1
ATOM 923 C C . GLU A 1 111 ? 2.788 -14.362 7.949 1.00 90.50 111 GLU A C 1
ATOM 925 O O . GLU A 1 111 ? 2.108 -14.610 8.944 1.00 90.50 111 GLU A O 1
ATOM 930 N N . HIS A 1 112 ? 2.567 -13.293 7.182 1.00 88.56 112 HIS A N 1
ATOM 931 C CA . HIS A 1 112 ? 1.599 -12.249 7.528 1.00 88.56 112 HIS A CA 1
ATOM 932 C C . HIS A 1 112 ? 0.266 -12.366 6.777 1.00 88.56 112 HIS A C 1
ATOM 934 O O . HIS A 1 112 ? -0.636 -11.557 6.998 1.00 88.56 112 HIS A O 1
ATOM 940 N N . SER A 1 113 ? 0.125 -13.361 5.895 1.00 91.62 113 SER A N 1
ATOM 941 C CA . SER A 1 113 ? -1.039 -13.527 5.011 1.00 91.62 113 SER A CA 1
ATOM 942 C C . SER A 1 113 ? -1.337 -12.257 4.205 1.00 91.62 113 SER A C 1
ATOM 944 O O . SER A 1 113 ? -2.451 -11.735 4.231 1.00 91.62 113 SER A O 1
ATOM 946 N N . ILE A 1 114 ? -0.332 -11.729 3.501 1.00 93.06 114 ILE A N 1
ATOM 947 C CA . ILE A 1 114 ? -0.446 -10.508 2.686 1.00 93.06 114 ILE A CA 1
ATOM 948 C C . ILE A 1 114 ? -0.099 -10.823 1.236 1.00 93.06 114 ILE A C 1
ATOM 950 O O . ILE A 1 114 ? 0.917 -11.454 0.949 1.00 93.06 114 ILE A O 1
ATOM 954 N N . VAL A 1 115 ? -0.918 -10.332 0.307 1.00 95.50 115 VAL A N 1
ATOM 955 C CA . VAL A 1 115 ? -0.609 -10.344 -1.125 1.00 95.50 115 VAL A CA 1
ATOM 956 C C . VAL A 1 115 ? -0.173 -8.956 -1.568 1.00 95.50 115 VAL A C 1
ATOM 958 O O . VAL A 1 115 ? -0.858 -7.968 -1.301 1.00 95.50 115 VAL A O 1
ATOM 961 N N . TYR A 1 116 ? 0.930 -8.904 -2.307 1.00 96.25 116 TYR A N 1
ATOM 962 C CA . TYR A 1 116 ? 1.474 -7.720 -2.960 1.00 96.25 116 TYR A CA 1
ATOM 963 C C . TYR A 1 116 ? 1.334 -7.866 -4.472 1.00 96.25 116 TYR A C 1
ATOM 965 O O . TYR A 1 116 ? 1.718 -8.886 -5.045 1.00 96.25 116 TYR A O 1
ATOM 973 N N . LYS A 1 117 ? 0.800 -6.840 -5.131 1.00 97.69 117 LYS A N 1
ATOM 974 C CA . LYS A 1 117 ? 0.655 -6.761 -6.587 1.00 97.69 117 LYS A CA 1
ATOM 975 C C . LYS A 1 117 ? 1.306 -5.490 -7.090 1.00 97.69 117 LYS A C 1
ATOM 977 O O . LYS A 1 117 ? 1.020 -4.419 -6.561 1.00 97.69 117 LYS A O 1
ATOM 982 N N . VAL A 1 118 ? 2.116 -5.611 -8.134 1.00 97.81 118 VAL A N 1
ATOM 983 C CA . VAL A 1 118 ? 2.724 -4.468 -8.820 1.00 97.81 118 VAL A CA 1
ATOM 984 C C . VAL A 1 118 ? 2.169 -4.383 -10.237 1.00 97.81 118 VAL A C 1
ATOM 986 O O . VAL A 1 118 ? 2.079 -5.388 -10.941 1.00 97.81 118 VAL A O 1
ATOM 989 N N . SER A 1 119 ? 1.798 -3.190 -10.682 1.00 98.00 119 SER A N 1
ATOM 990 C CA . SER A 1 119 ? 1.435 -2.937 -12.077 1.00 98.00 119 SER A CA 1
ATOM 991 C C . SER A 1 119 ? 1.896 -1.553 -12.518 1.00 98.00 119 SER A C 1
ATOM 993 O O . SER A 1 119 ? 2.218 -0.701 -11.696 1.00 98.00 119 SER A O 1
ATOM 995 N N . VAL A 1 120 ? 1.961 -1.336 -13.831 1.00 97.88 120 VAL A N 1
ATOM 996 C CA . VAL A 1 120 ? 2.306 -0.036 -14.413 1.00 97.88 120 VAL A CA 1
ATOM 997 C C . VAL A 1 120 ? 1.121 0.454 -15.229 1.00 97.88 120 VAL A C 1
ATOM 999 O O . VAL A 1 120 ? 0.630 -0.269 -16.098 1.00 97.88 120 VAL A O 1
ATOM 1002 N N . LYS A 1 121 ? 0.654 1.672 -14.950 1.00 97.38 121 LYS A N 1
ATOM 1003 C CA . LYS A 1 121 ? -0.459 2.305 -15.667 1.00 97.38 121 LYS A CA 1
ATOM 1004 C C . LYS A 1 121 ? -0.255 3.816 -15.716 1.00 97.38 121 LYS A C 1
ATOM 1006 O O . LYS A 1 121 ? 0.089 4.417 -14.705 1.00 97.38 121 LYS A O 1
ATOM 1011 N N . ASP A 1 122 ? -0.472 4.419 -16.884 1.00 95.62 122 ASP A N 1
ATOM 1012 C CA . ASP A 1 122 ? -0.408 5.874 -17.091 1.00 95.62 122 ASP A CA 1
ATOM 1013 C C . ASP A 1 122 ? 0.884 6.507 -16.531 1.00 95.62 122 ASP A C 1
ATOM 1015 O O . ASP A 1 122 ? 0.852 7.506 -15.820 1.00 95.62 122 ASP A O 1
ATOM 1019 N N . SER A 1 123 ? 2.034 5.882 -16.822 1.00 95.38 123 SER A N 1
ATOM 1020 C CA . SER A 1 123 ? 3.374 6.265 -16.333 1.00 95.38 123 SER A CA 1
ATOM 1021 C C . SER A 1 123 ? 3.605 6.150 -14.819 1.00 95.38 123 SER A C 1
ATOM 1023 O O . SER A 1 123 ? 4.676 6.536 -14.342 1.00 95.38 123 SER A O 1
ATOM 1025 N N . ASN A 1 124 ? 2.671 5.551 -14.080 1.00 96.94 124 ASN A N 1
ATOM 1026 C CA . ASN A 1 124 ? 2.786 5.293 -12.648 1.00 96.94 124 ASN A CA 1
ATOM 1027 C C . ASN A 1 124 ? 3.059 3.813 -12.358 1.00 96.94 124 ASN A C 1
ATOM 1029 O O . ASN A 1 124 ? 2.551 2.930 -13.052 1.00 96.94 124 ASN A O 1
ATOM 1033 N N . CYS A 1 125 ? 3.831 3.555 -11.306 1.00 97.19 125 CYS A N 1
ATOM 1034 C CA . CYS A 1 125 ? 3.897 2.282 -10.602 1.00 97.19 125 CYS A CA 1
ATOM 1035 C C . CYS A 1 125 ? 2.752 2.235 -9.583 1.00 97.19 125 CYS A C 1
ATOM 1037 O O . CYS A 1 125 ? 2.577 3.159 -8.788 1.00 97.19 125 CYS A O 1
ATOM 1039 N N . LEU A 1 126 ? 1.961 1.167 -9.625 1.00 98.00 126 LEU A N 1
ATOM 1040 C CA . LEU A 1 126 ? 0.877 0.908 -8.693 1.00 98.00 126 LEU A CA 1
ATOM 1041 C C . LEU A 1 126 ? 1.264 -0.307 -7.864 1.00 98.00 126 LEU A C 1
ATOM 1043 O O . LEU A 1 126 ? 1.465 -1.393 -8.411 1.00 98.00 126 LEU A O 1
ATOM 1047 N N . VAL A 1 127 ? 1.311 -0.137 -6.548 1.00 96.94 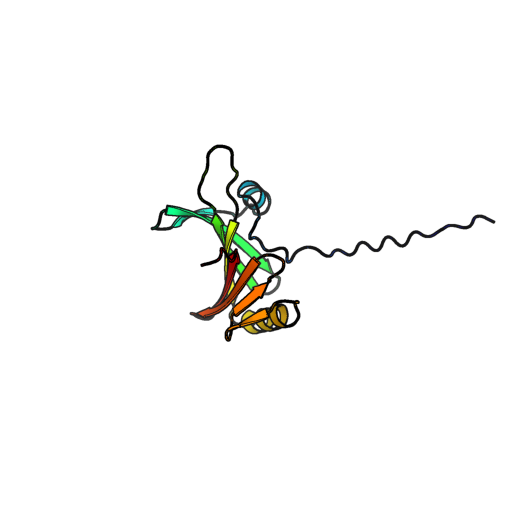127 VAL A N 1
ATOM 1048 C CA . VAL A 1 127 ? 1.547 -1.237 -5.614 1.00 96.94 127 VAL A CA 1
ATOM 1049 C C . VAL A 1 127 ? 0.318 -1.413 -4.745 1.00 96.94 127 VAL A C 1
ATOM 1051 O O . VAL A 1 127 ? -0.039 -0.543 -3.952 1.00 96.94 127 VAL A O 1
ATOM 1054 N N . ILE A 1 128 ? -0.347 -2.552 -4.904 1.00 96.06 128 ILE A N 1
ATOM 1055 C CA . ILE A 1 128 ? -1.517 -2.922 -4.114 1.00 96.06 128 ILE A CA 1
ATOM 1056 C C . ILE A 1 128 ? -1.091 -3.990 -3.119 1.00 96.06 128 ILE A C 1
ATOM 1058 O O . ILE A 1 128 ? -0.537 -5.014 -3.511 1.00 96.06 128 ILE A O 1
ATOM 1062 N N . LYS A 1 129 ? -1.401 -3.776 -1.845 1.00 94.31 129 LYS A N 1
ATOM 1063 C CA . LYS A 1 129 ? -1.192 -4.752 -0.773 1.00 94.31 129 LYS A CA 1
ATOM 1064 C C . LYS A 1 129 ? -2.488 -4.980 -0.009 1.00 94.31 129 LYS A C 1
ATOM 1066 O O . LYS A 1 129 ? -3.214 -4.022 0.255 1.00 94.31 129 LYS A O 1
ATOM 1071 N N . TYR A 1 130 ? -2.807 -6.229 0.305 1.00 94.00 130 TYR A N 1
ATOM 1072 C CA . TYR A 1 130 ? -4.040 -6.584 1.009 1.00 94.00 130 TYR A CA 1
ATOM 1073 C C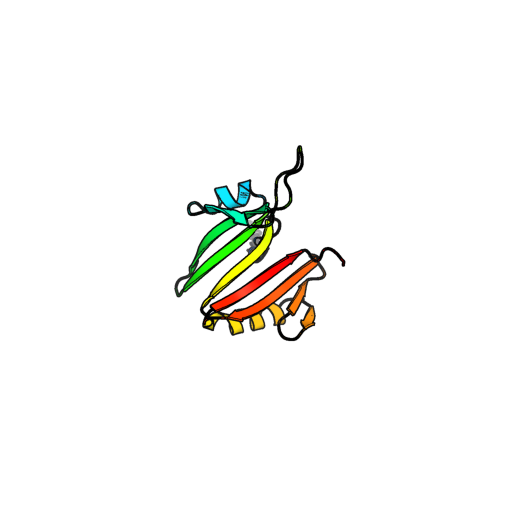 . TYR A 1 130 ? -3.895 -7.903 1.764 1.00 94.00 130 TYR A C 1
ATOM 1075 O O . TYR A 1 130 ? -3.117 -8.765 1.356 1.00 94.00 130 TYR A O 1
ATOM 1083 N N . PHE A 1 131 ? -4.660 -8.056 2.848 1.00 91.56 131 PHE A N 1
ATOM 1084 C CA . PHE A 1 131 ? -4.743 -9.332 3.554 1.00 91.56 131 PHE A CA 1
ATOM 1085 C C . PHE A 1 131 ? -5.336 -10.405 2.646 1.00 91.56 131 PHE A C 1
ATOM 1087 O O . PHE A 1 131 ? -6.418 -10.217 2.082 1.00 91.56 131 PHE A O 1
ATOM 1094 N N . ASP A 1 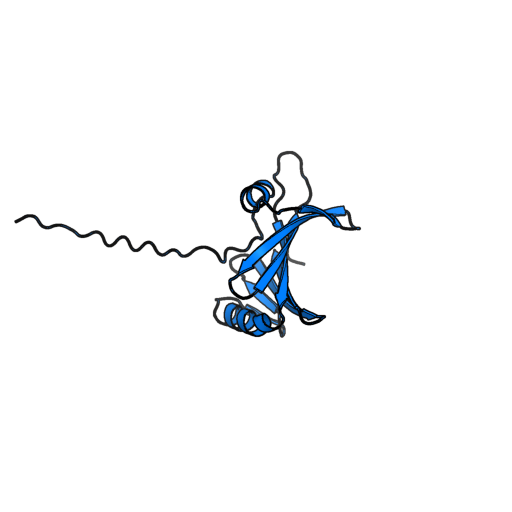132 ? -4.641 -11.532 2.550 1.00 86.31 132 ASP A N 1
ATOM 1095 C CA . ASP A 1 132 ? -5.122 -12.747 1.914 1.00 86.31 132 ASP A CA 1
ATOM 1096 C C . ASP A 1 132 ? -6.173 -13.389 2.817 1.00 86.31 132 ASP A C 1
ATOM 1098 O O . ASP A 1 132 ? -5.903 -14.295 3.603 1.00 86.31 132 ASP A O 1
ATOM 1102 N N . ARG A 1 133 ? -7.386 -12.838 2.780 1.00 69.62 133 ARG A N 1
ATOM 1103 C CA . ARG A 1 133 ? -8.549 -13.542 3.307 1.00 69.62 133 ARG A CA 1
ATOM 1104 C C . ARG A 1 133 ? -8.796 -14.665 2.311 1.00 69.62 133 ARG A C 1
ATOM 1106 O O . ARG A 1 133 ? -9.110 -14.358 1.164 1.00 69.62 133 ARG A O 1
ATOM 1113 N N . GLU A 1 134 ? -8.549 -15.906 2.724 1.00 41.50 134 GLU A N 1
ATOM 1114 C CA . GLU A 1 134 ? -8.750 -17.089 1.882 1.00 41.50 134 GLU A CA 1
ATOM 1115 C C . GLU A 1 134 ? -10.063 -16.970 1.088 1.00 41.50 134 GLU A C 1
ATOM 1117 O O . GLU A 1 134 ? -11.105 -16.630 1.655 1.00 41.50 134 GLU A O 1
ATOM 1122 N N . LEU A 1 135 ? -9.961 -17.173 -0.231 1.00 37.56 135 LEU A N 1
ATOM 1123 C CA . LEU A 1 135 ? -11.090 -17.325 -1.153 1.00 37.56 135 LEU A CA 1
ATOM 1124 C C . LEU A 1 135 ? -11.997 -18.485 -0.733 1.00 37.56 135 LEU A C 1
ATOM 1126 O O . LEU A 1 135 ? -11.445 -19.562 -0.410 1.00 37.56 135 LEU A O 1
#

Foldseek 3Di:
DDDDPPDPPPPPPPDDVPDQFFDFPVRVCVVAVQKDWDADPVGWIWIWGWDDDPVWIKIKIFTWDDDDPPDTITRFKMKIKIFPVCQVVVVVVQVVDPWDDPDPAWTADPVQQKIWGWDADPRIIIIMIGHCPDD

Radius of gyration: 18.26 Å; chains: 1; bounding box: 60×33×55 Å

Secondary structure (DSSP, 8-state):
---------------S-S-STT-BHHHHHHH-TT-EEEE-TTS-EEEEEEEE-SS-EEEEEEEEPPP-TT---BEEEEEEEEEGGGHHHHHHHHHHTTPEEEETTEEEETTTTEEEEEEEETTEEEEEEEE----

Sequence (135 aa):
MKNAFTFILLIFITTTVTAQIGFTKTKLIESHKDYKMDITDDGIEYITYTLEFDTYNQFVACYLTEKKEGEEQMCYKALMIEPSSETNNWIKYFNNENYVKIDAMVWKDYEHSIVYKVSVKDSNCLVIKYFDREL

pLDDT: mean 85.79, std 19.06, range [36.19, 98.0]